Protein AF-A0A1I2G8L4-F1 (afdb_monomer_lite)

Secondary structure (DSSP, 8-state):
----PPP-TTEEE-TTS-EEETTSS-BHHHHHHHHHHH---HHHHHHHSTT-HHHHHHHHHHHHHHHHHT-S-HHHHHHHHHHHHHHHHHTT-

Radius of gyration: 13.17 Å; chains: 1; bounding box: 31×29×39 Å

pLDDT: mean 71.07, std 12.03, range [40.78, 86.56]

Organism: NCBI:txid1003

Structure (mmCIF, N/CA/C/O backbone):
data_AF-A0A1I2G8L4-F1
#
_entry.id   AF-A0A1I2G8L4-F1
#
loop_
_atom_site.group_PDB
_atom_site.id
_atom_site.type_symbol
_atom_site.label_atom_id
_atom_site.label_alt_id
_atom_site.label_comp_id
_atom_site.label_asym_id
_atom_site.label_entity_id
_atom_site.label_seq_id
_atom_site.pdbx_PDB_ins_code
_atom_site.Cartn_x
_atom_site.Cartn_y
_atom_site.Cartn_z
_atom_site.occupancy
_atom_site.B_iso_or_equiv
_atom_site.auth_seq_id
_atom_site.auth_comp_id
_atom_site.auth_asym_id
_atom_site.auth_atom_id
_atom_site.pdbx_PDB_model_num
ATOM 1 N N . MET A 1 1 ? 15.298 -13.227 22.901 1.00 41.06 1 MET A N 1
ATOM 2 C CA . MET A 1 1 ? 14.930 -12.771 21.545 1.00 41.06 1 MET A CA 1
ATOM 3 C C . MET A 1 1 ? 14.007 -11.581 21.730 1.00 41.06 1 MET A C 1
ATOM 5 O O . MET A 1 1 ? 13.134 -11.676 22.582 1.00 41.06 1 MET A O 1
ATOM 9 N N . VAL A 1 2 ? 14.263 -10.455 21.061 1.00 51.97 2 VAL A N 1
ATOM 10 C CA . VAL A 1 2 ? 13.420 -9.250 21.154 1.00 51.97 2 VAL A CA 1
ATOM 11 C C . VAL A 1 2 ? 12.516 -9.241 19.932 1.00 51.97 2 VAL A C 1
ATOM 13 O O . VAL A 1 2 ? 13.010 -9.208 18.809 1.00 51.97 2 VAL A O 1
ATOM 16 N N . GLU A 1 3 ? 11.213 -9.322 20.159 1.00 49.88 3 GLU A N 1
ATOM 17 C CA . GLU A 1 3 ? 10.207 -9.193 19.113 1.00 49.88 3 GLU A CA 1
ATOM 18 C C . GLU A 1 3 ? 9.902 -7.703 18.922 1.00 49.88 3 GLU A C 1
ATOM 20 O O . GLU A 1 3 ? 9.525 -7.010 19.867 1.00 49.88 3 GLU A O 1
ATOM 25 N N . VAL A 1 4 ? 10.139 -7.183 17.716 1.00 53.31 4 VAL A N 1
ATOM 26 C CA . VAL A 1 4 ? 9.835 -5.791 17.362 1.00 53.31 4 VAL A CA 1
ATOM 27 C C . VAL A 1 4 ? 8.578 -5.794 16.505 1.00 53.31 4 VAL A C 1
ATOM 29 O O . VAL A 1 4 ? 8.596 -6.268 15.371 1.00 53.31 4 VAL A O 1
ATOM 32 N N . ALA A 1 5 ? 7.485 -5.263 17.049 1.00 57.62 5 ALA A N 1
ATOM 33 C CA . ALA A 1 5 ? 6.230 -5.129 16.324 1.00 57.62 5 ALA A CA 1
ATOM 34 C C . ALA A 1 5 ? 6.347 -4.054 15.232 1.00 57.62 5 ALA A C 1
ATOM 36 O O . ALA A 1 5 ? 6.519 -2.867 15.528 1.00 57.62 5 ALA A O 1
ATOM 37 N N . ILE A 1 6 ? 6.211 -4.462 13.969 1.00 61.31 6 ILE A N 1
ATOM 38 C CA . ILE A 1 6 ? 6.143 -3.537 12.834 1.00 61.31 6 ILE A CA 1
ATOM 39 C C . ILE A 1 6 ? 4.760 -2.884 12.833 1.00 61.31 6 ILE A C 1
ATOM 41 O O . ILE A 1 6 ? 3.737 -3.563 12.754 1.00 61.31 6 ILE A O 1
ATOM 45 N N . HIS A 1 7 ? 4.732 -1.558 12.938 1.00 66.62 7 HIS A N 1
ATOM 46 C CA . HIS A 1 7 ? 3.510 -0.768 12.838 1.00 66.62 7 HIS A CA 1
ATOM 47 C C . HIS A 1 7 ? 3.415 -0.153 11.442 1.00 66.62 7 HIS A C 1
ATOM 49 O O . HIS A 1 7 ? 4.395 0.406 10.961 1.00 66.62 7 HIS A O 1
ATOM 55 N N . TYR A 1 8 ? 2.225 -0.200 10.840 1.00 71.62 8 TYR A N 1
ATOM 56 C CA . TYR A 1 8 ? 1.931 0.401 9.533 1.00 71.62 8 TYR A CA 1
ATOM 57 C C . TYR A 1 8 ? 1.040 1.639 9.716 1.00 71.62 8 TYR A C 1
ATOM 59 O O . TYR A 1 8 ? -0.187 1.542 9.624 1.00 71.62 8 TYR A O 1
ATOM 67 N N . PRO A 1 9 ? 1.605 2.812 10.050 1.00 73.19 9 PRO A N 1
ATOM 68 C CA . PRO A 1 9 ? 0.826 3.983 10.461 1.00 73.19 9 PRO A CA 1
ATOM 69 C C . PRO A 1 9 ? 0.005 4.608 9.326 1.00 73.19 9 PRO A C 1
ATOM 71 O O . PRO A 1 9 ? -0.922 5.379 9.600 1.00 73.19 9 PRO A O 1
ATOM 74 N N . HIS A 1 10 ? 0.333 4.281 8.076 1.00 78.56 10 HIS A N 1
ATOM 75 C CA . HIS A 1 10 ? -0.295 4.817 6.870 1.00 78.56 10 HIS A CA 1
ATOM 76 C C . HIS A 1 10 ? -1.400 3.919 6.309 1.00 78.56 10 HIS A C 1
ATOM 78 O O . HIS A 1 10 ? -2.159 4.355 5.445 1.00 78.56 10 HIS A O 1
ATOM 84 N N . LEU A 1 11 ? -1.529 2.695 6.823 1.00 78.12 11 LEU A N 1
ATOM 85 C CA . LEU A 1 11 ? -2.566 1.749 6.437 1.00 78.12 11 LEU A CA 1
ATOM 86 C C . LEU A 1 11 ? -3.709 1.789 7.449 1.00 78.12 11 LEU A C 1
ATOM 88 O O . LEU A 1 11 ? -3.498 1.958 8.650 1.00 78.12 11 LEU A O 1
ATOM 92 N N . SER A 1 12 ? -4.935 1.641 6.966 1.00 77.88 12 SER A N 1
ATOM 93 C CA . SER A 1 12 ? -6.116 1.453 7.801 1.00 77.88 12 SER A CA 1
ATOM 94 C C . SER A 1 12 ? -7.061 0.463 7.138 1.00 77.88 12 SER A C 1
ATOM 96 O O . SER A 1 12 ? -6.982 0.221 5.934 1.00 77.88 12 SER A O 1
ATOM 98 N N . ILE A 1 13 ? -7.979 -0.095 7.916 1.00 80.31 13 ILE A N 1
ATOM 99 C CA . ILE A 1 13 ? -9.022 -0.982 7.414 1.00 80.31 13 ILE A CA 1
ATOM 100 C C . ILE A 1 13 ? -10.341 -0.222 7.442 1.00 80.31 13 ILE A C 1
ATOM 102 O O . ILE A 1 13 ? -10.721 0.344 8.467 1.00 80.31 13 ILE A O 1
ATOM 106 N N . ASN A 1 14 ? -11.015 -0.158 6.295 1.00 78.69 14 ASN A N 1
ATOM 107 C CA . ASN A 1 14 ? -12.327 0.473 6.206 1.00 78.69 14 ASN A CA 1
ATOM 108 C C . ASN A 1 14 ? -13.440 -0.468 6.713 1.00 78.69 14 ASN A C 1
ATOM 110 O O . ASN A 1 14 ? -13.203 -1.633 7.030 1.00 78.69 14 ASN A O 1
ATOM 114 N N . ALA A 1 15 ? -14.679 0.030 6.757 1.00 80.44 15 ALA A N 1
ATOM 115 C CA . ALA A 1 15 ? -15.843 -0.742 7.209 1.00 80.44 15 ALA A CA 1
ATOM 116 C C . ALA A 1 15 ? -16.158 -1.981 6.342 1.00 80.44 15 ALA A C 1
ATOM 118 O O . ALA A 1 15 ? -16.892 -2.860 6.778 1.00 80.44 15 ALA A O 1
ATOM 119 N N . GLU A 1 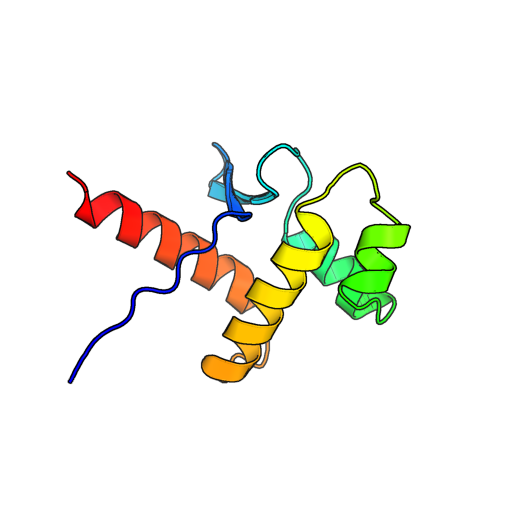16 ? -15.597 -2.064 5.133 1.00 81.00 16 GLU A N 1
ATOM 120 C CA . GLU A 1 16 ? -15.727 -3.209 4.223 1.00 81.00 16 GLU A CA 1
ATOM 121 C C . GLU A 1 16 ? -14.549 -4.192 4.336 1.00 81.00 16 GLU A C 1
ATOM 123 O O . GLU A 1 16 ? -14.337 -5.005 3.438 1.00 81.00 16 GLU A O 1
ATOM 128 N N . GLU A 1 17 ? -13.742 -4.079 5.393 1.00 79.62 17 GLU A N 1
ATOM 129 C CA . GLU A 1 17 ? -12.544 -4.893 5.629 1.00 79.62 17 GLU A CA 1
ATOM 130 C C . GLU A 1 17 ? -11.459 -4.765 4.542 1.00 79.62 17 GLU A C 1
ATOM 132 O O . GLU A 1 17 ? -10.620 -5.650 4.364 1.00 79.62 17 GLU A O 1
ATOM 137 N N . LYS A 1 18 ? -11.433 -3.645 3.813 1.00 77.75 18 LYS A N 1
ATOM 138 C CA . LYS A 1 18 ? -10.416 -3.371 2.790 1.00 77.75 18 LYS A CA 1
ATOM 139 C C . LYS A 1 18 ? -9.318 -2.477 3.346 1.00 77.75 18 LYS A C 1
ATOM 141 O O . LYS A 1 18 ? -9.596 -1.482 4.016 1.00 77.75 18 LYS A O 1
ATOM 146 N N . ALA A 1 19 ? -8.076 -2.808 2.999 1.00 79.81 19 ALA A N 1
ATOM 147 C CA . ALA A 1 19 ? -6.924 -1.966 3.279 1.00 79.81 19 ALA A CA 1
ATOM 148 C C . ALA A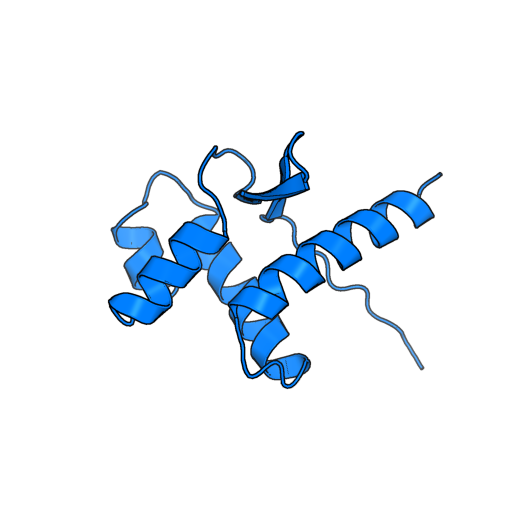 1 19 ? -6.995 -0.684 2.440 1.00 79.81 19 ALA A C 1
ATOM 150 O O . ALA A 1 19 ? -6.996 -0.716 1.203 1.00 79.81 19 ALA A O 1
ATOM 151 N N . ILE A 1 20 ? -7.062 0.442 3.136 1.00 83.00 20 ILE A N 1
ATOM 152 C CA . ILE A 1 20 ? -7.089 1.791 2.587 1.00 83.00 20 ILE A CA 1
ATOM 153 C C . ILE A 1 20 ? -5.904 2.586 3.117 1.00 83.00 20 ILE A C 1
ATOM 155 O O . ILE A 1 20 ? -5.333 2.282 4.167 1.00 83.00 20 ILE A O 1
ATOM 159 N N . ILE A 1 21 ? -5.559 3.641 2.396 1.00 82.62 21 ILE A N 1
ATOM 160 C CA . ILE A 1 21 ? -4.571 4.603 2.863 1.00 82.62 21 ILE A CA 1
ATOM 161 C C . ILE A 1 21 ? -5.223 5.514 3.897 1.00 82.62 21 ILE A C 1
ATOM 163 O O . ILE A 1 21 ? -6.292 6.081 3.673 1.00 82.62 21 ILE A O 1
ATOM 167 N N . LYS A 1 22 ? -4.569 5.692 5.040 1.00 79.50 22 LYS A N 1
ATOM 168 C CA . LYS A 1 22 ? -5.034 6.576 6.104 1.00 79.50 22 LYS A CA 1
ATOM 169 C C . LYS A 1 22 ? -5.179 8.007 5.580 1.00 79.50 22 LYS A C 1
ATOM 171 O O . LYS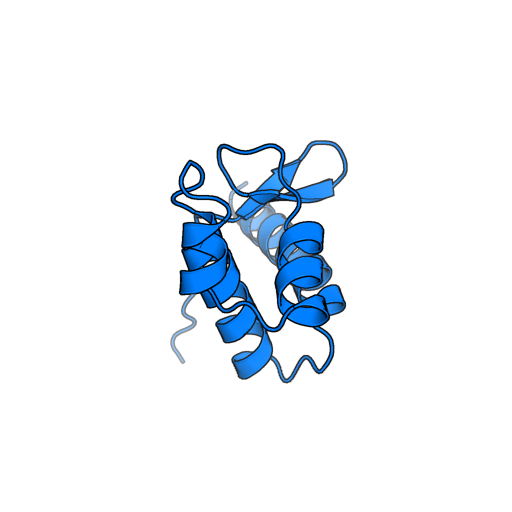 A 1 22 ? -4.247 8.561 5.001 1.00 79.50 22 LYS A O 1
ATOM 176 N N . GLY A 1 23 ? -6.351 8.598 5.819 1.00 74.88 23 GLY A N 1
ATOM 177 C CA . GLY A 1 23 ? -6.695 9.938 5.332 1.00 74.88 23 GLY A CA 1
ATOM 178 C C . GLY A 1 23 ? -7.192 9.977 3.883 1.00 74.88 23 GLY A C 1
ATOM 179 O O . GLY A 1 23 ? -7.471 11.059 3.380 1.00 74.88 23 GLY A O 1
ATOM 180 N N . ALA A 1 24 ? -7.345 8.823 3.227 1.00 76.94 24 ALA A N 1
ATOM 181 C CA . ALA A 1 24 ? -7.855 8.710 1.867 1.00 76.94 24 ALA A CA 1
ATOM 182 C C . ALA A 1 24 ? -8.909 7.603 1.758 1.00 76.94 24 ALA A C 1
ATOM 184 O O . ALA A 1 24 ? -8.947 6.676 2.560 1.00 76.94 24 ALA A O 1
ATOM 185 N N . ASN A 1 25 ? -9.728 7.658 0.706 1.00 78.75 25 ASN A N 1
ATOM 186 C CA . ASN A 1 25 ? -10.579 6.529 0.313 1.00 78.75 25 ASN A CA 1
ATOM 187 C C . ASN A 1 25 ? -9.922 5.651 -0.773 1.00 78.75 25 ASN A C 1
ATOM 189 O O . ASN A 1 25 ? -10.585 4.831 -1.401 1.00 78.75 25 ASN A O 1
ATOM 193 N N . LEU A 1 26 ? -8.624 5.857 -1.028 1.00 83.06 26 LEU A N 1
ATOM 194 C CA . LEU A 1 26 ? -7.857 5.096 -2.011 1.00 83.06 26 LEU A CA 1
ATOM 195 C C . LEU A 1 26 ? -7.491 3.729 -1.430 1.00 83.06 26 LEU A C 1
ATOM 197 O O . LEU A 1 26 ? -6.962 3.644 -0.313 1.00 83.06 26 LEU A O 1
ATOM 201 N N . LYS A 1 27 ? -7.755 2.657 -2.183 1.00 83.06 27 LYS A N 1
ATOM 202 C CA . LYS A 1 27 ? -7.413 1.304 -1.745 1.00 83.06 27 LYS A CA 1
ATOM 203 C C . LYS A 1 27 ? -5.940 1.034 -1.977 1.00 83.06 27 LYS A C 1
ATOM 205 O O . LYS A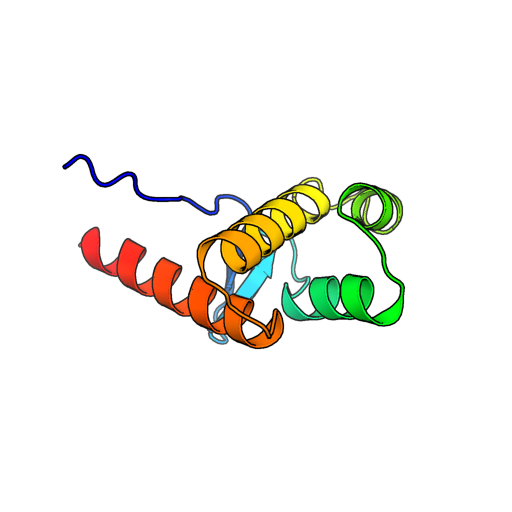 1 27 ? -5.370 1.365 -3.014 1.00 83.06 27 LYS A O 1
ATOM 210 N N . VAL A 1 28 ? -5.347 0.299 -1.049 1.00 81.75 28 VAL A N 1
ATOM 211 C CA . VAL A 1 28 ? -3.964 -0.169 -1.171 1.00 81.75 28 VAL A CA 1
ATOM 212 C C . VAL A 1 28 ? -3.785 -1.056 -2.406 1.00 81.75 28 VAL A C 1
ATOM 214 O O . VAL A 1 28 ? -2.781 -0.964 -3.104 1.00 81.75 28 VAL A O 1
ATOM 217 N N . SER A 1 29 ? -4.793 -1.868 -2.730 1.00 80.06 29 SER A N 1
ATOM 218 C CA . SER A 1 29 ? -4.789 -2.705 -3.934 1.00 80.06 29 SER A CA 1
ATOM 219 C C . SER A 1 29 ? -4.700 -1.896 -5.231 1.00 80.06 29 SER A C 1
ATOM 221 O O . SER A 1 29 ? -4.133 -2.374 -6.209 1.00 80.06 29 SER A O 1
ATOM 223 N N . GLU A 1 30 ? -5.256 -0.682 -5.260 1.00 81.62 30 GLU A N 1
ATOM 224 C CA . GLU A 1 30 ? -5.193 0.190 -6.438 1.00 81.62 30 GLU A CA 1
ATOM 225 C C . GLU A 1 30 ? -3.774 0.734 -6.616 1.00 81.62 30 GLU A C 1
ATOM 227 O O . GLU A 1 30 ? -3.239 0.658 -7.718 1.00 81.62 30 GLU A O 1
ATOM 232 N N . LEU A 1 31 ? -3.109 1.157 -5.533 1.00 80.56 31 LEU A N 1
ATOM 233 C CA . LEU A 1 31 ? -1.689 1.525 -5.579 1.00 80.56 31 LEU A CA 1
ATOM 234 C C . LEU A 1 31 ? -0.794 0.386 -6.055 1.00 80.56 31 LEU A C 1
ATOM 236 O O . LEU A 1 31 ? 0.082 0.602 -6.884 1.00 80.56 31 LEU A O 1
ATOM 240 N N . ILE A 1 32 ? -1.025 -0.826 -5.553 1.00 81.25 32 ILE A N 1
ATOM 241 C CA . ILE A 1 32 ? -0.264 -1.997 -5.993 1.00 81.25 32 ILE A CA 1
ATOM 242 C C . ILE A 1 32 ? -0.523 -2.281 -7.466 1.00 81.25 32 ILE A C 1
ATOM 244 O O . ILE A 1 32 ? 0.405 -2.624 -8.188 1.00 81.25 32 ILE A O 1
ATOM 248 N N . THR A 1 33 ? -1.754 -2.092 -7.937 1.00 82.94 33 THR A N 1
ATOM 249 C CA . THR A 1 33 ? -2.055 -2.215 -9.365 1.00 82.94 33 THR A CA 1
ATOM 250 C C . THR A 1 33 ? -1.256 -1.197 -10.173 1.00 82.94 33 THR A C 1
ATOM 252 O O . THR A 1 33 ? -0.658 -1.576 -11.172 1.00 82.94 33 THR A O 1
ATOM 255 N N . PHE A 1 34 ? -1.175 0.064 -9.734 1.00 83.62 34 PHE A N 1
ATOM 256 C CA . PHE A 1 34 ? -0.357 1.076 -10.409 1.00 83.62 34 PHE A CA 1
ATOM 257 C C . PHE A 1 34 ? 1.136 0.720 -10.399 1.00 83.62 34 PHE A C 1
ATOM 259 O O . PHE A 1 34 ? 1.795 0.801 -11.435 1.00 83.62 34 PHE A O 1
ATOM 266 N N . HIS A 1 35 ? 1.651 0.258 -9.260 1.00 82.94 35 HIS A N 1
ATOM 267 C CA . HIS A 1 35 ? 3.024 -0.221 -9.126 1.00 82.94 35 HIS A CA 1
ATOM 268 C C . HIS A 1 35 ? 3.322 -1.387 -10.080 1.00 82.94 35 HIS A C 1
ATOM 270 O O . HIS A 1 35 ? 4.309 -1.357 -10.804 1.00 82.94 35 HIS A O 1
ATOM 276 N N . LEU A 1 36 ? 2.444 -2.392 -10.138 1.00 81.00 36 LEU A N 1
ATOM 277 C CA . LEU A 1 36 ? 2.623 -3.578 -10.978 1.00 81.00 36 LEU A CA 1
ATOM 278 C C . LEU A 1 36 ? 2.420 -3.293 -12.471 1.00 81.00 36 LEU A C 1
ATOM 280 O O . LEU A 1 36 ? 3.152 -3.826 -13.300 1.00 81.00 36 LEU A O 1
ATOM 284 N N . ALA A 1 37 ? 1.423 -2.482 -12.825 1.00 83.81 37 ALA A N 1
ATOM 285 C CA . ALA A 1 37 ? 1.068 -2.208 -14.214 1.00 83.81 37 ALA A CA 1
ATOM 286 C C . ALA A 1 37 ? 2.029 -1.219 -14.882 1.00 83.81 37 ALA A C 1
ATOM 288 O O . ALA A 1 37 ? 2.318 -1.358 -16.069 1.00 83.81 37 ALA A O 1
ATOM 289 N N . TYR A 1 38 ? 2.517 -0.228 -14.130 1.00 84.62 38 TYR A N 1
ATOM 290 C CA . TYR A 1 38 ? 3.344 0.857 -14.665 1.00 84.62 38 TYR A CA 1
ATOM 291 C C . TYR A 1 38 ? 4.786 0.852 -14.145 1.00 84.62 38 TYR A C 1
ATOM 293 O O . TYR A 1 38 ? 5.594 1.655 -14.604 1.00 84.62 38 TYR A O 1
ATOM 301 N N . GLY A 1 39 ? 5.129 -0.031 -13.203 1.00 82.38 39 GLY A N 1
ATOM 302 C CA . GLY A 1 39 ? 6.456 -0.068 -12.583 1.00 82.38 39 GLY A CA 1
ATOM 303 C C . GLY A 1 39 ? 6.736 1.122 -11.662 1.00 82.38 39 GLY A C 1
ATOM 304 O O . GLY A 1 39 ? 7.896 1.404 -11.371 1.00 82.38 39 GLY A O 1
ATOM 305 N N . TRP A 1 40 ? 5.706 1.860 -11.237 1.00 86.06 40 TRP A N 1
ATOM 306 C CA . TRP A 1 40 ? 5.883 3.069 -10.435 1.00 86.06 40 TRP A CA 1
ATOM 307 C C . TRP A 1 40 ? 6.322 2.734 -9.015 1.00 86.06 40 TRP A C 1
ATOM 309 O O . TRP A 1 40 ? 5.593 2.082 -8.267 1.00 86.06 40 TRP A O 1
ATOM 319 N N . GLY A 1 41 ? 7.501 3.216 -8.630 1.00 81.81 41 GLY A N 1
ATOM 320 C CA . GLY A 1 41 ? 7.977 3.146 -7.256 1.00 81.81 41 GLY A CA 1
ATOM 321 C C . GLY A 1 41 ? 7.232 4.110 -6.330 1.00 81.81 41 GLY A C 1
ATOM 322 O O . GLY A 1 41 ? 6.331 4.848 -6.731 1.00 81.81 41 GLY A O 1
ATOM 323 N N . ALA A 1 42 ? 7.639 4.127 -5.063 1.00 81.56 42 ALA A N 1
ATOM 324 C CA . ALA A 1 42 ? 7.069 5.018 -4.053 1.00 81.56 42 ALA A CA 1
ATOM 325 C C . ALA A 1 42 ? 7.161 6.512 -4.421 1.00 81.56 42 ALA A C 1
ATOM 327 O O . ALA A 1 42 ? 6.255 7.279 -4.096 1.00 81.56 42 ALA A O 1
ATOM 328 N N . GLU A 1 43 ? 8.245 6.925 -5.081 1.00 82.44 43 GLU A N 1
ATOM 329 C CA . GLU A 1 43 ? 8.473 8.316 -5.485 1.00 82.44 43 GLU A CA 1
ATOM 330 C C . GLU A 1 43 ? 7.565 8.708 -6.656 1.00 82.44 43 GLU A C 1
ATOM 332 O O . GLU A 1 43 ? 6.821 9.681 -6.543 1.00 82.44 43 GLU A O 1
ATOM 337 N N . GLU A 1 44 ? 7.515 7.907 -7.724 1.00 85.88 44 GLU A N 1
ATOM 338 C CA . GLU A 1 44 ? 6.574 8.107 -8.832 1.00 85.88 44 GLU A CA 1
ATOM 339 C C . GLU A 1 44 ? 5.113 8.110 -8.369 1.00 85.88 44 GLU A C 1
ATOM 341 O O . GLU A 1 44 ? 4.335 8.973 -8.774 1.00 85.88 44 GLU A O 1
ATOM 346 N N . LEU A 1 45 ? 4.720 7.189 -7.486 1.00 83.31 45 LEU A N 1
ATOM 347 C CA . LEU A 1 45 ? 3.354 7.167 -6.963 1.00 83.31 45 LEU A CA 1
ATOM 348 C C . LEU A 1 45 ? 3.029 8.429 -6.163 1.00 83.31 45 LEU A C 1
ATOM 350 O O . LEU A 1 45 ? 1.917 8.943 -6.264 1.00 83.31 45 LEU A O 1
ATOM 354 N N . PHE A 1 46 ? 3.989 8.977 -5.418 1.00 83.56 46 PHE A N 1
ATOM 355 C CA . PHE A 1 46 ? 3.804 10.259 -4.747 1.00 83.56 46 PHE A CA 1
ATOM 356 C C . PHE A 1 46 ? 3.647 11.419 -5.745 1.00 83.56 46 PHE A C 1
ATOM 358 O O . PHE A 1 46 ? 2.817 12.298 -5.523 1.00 83.56 46 PHE A O 1
ATOM 365 N N . LEU A 1 47 ? 4.361 11.402 -6.876 1.00 86.56 47 LEU A N 1
ATOM 366 C CA . LEU A 1 47 ? 4.193 12.404 -7.939 1.00 86.56 47 LEU A CA 1
ATOM 367 C C . LEU A 1 47 ? 2.805 12.340 -8.594 1.00 86.56 47 LEU A C 1
ATOM 369 O O . LEU A 1 47 ? 2.235 13.381 -8.923 1.00 86.56 47 LEU A O 1
ATOM 373 N N . HIS A 1 48 ? 2.244 11.139 -8.757 1.00 84.94 48 HIS A N 1
ATOM 374 C CA . HIS A 1 48 ? 0.899 10.943 -9.307 1.00 84.94 48 HIS A CA 1
ATOM 375 C C . HIS A 1 48 ? -0.221 11.217 -8.290 1.00 84.94 48 HIS A C 1
ATOM 377 O O . HIS A 1 48 ? -1.307 11.654 -8.674 1.00 84.94 48 HIS A O 1
ATOM 383 N N . PHE A 1 49 ? 0.046 11.013 -6.998 1.00 83.88 49 PHE A N 1
ATOM 384 C CA . PHE A 1 49 ? -0.906 11.211 -5.903 1.00 83.88 49 PHE A CA 1
ATOM 385 C C . PHE A 1 49 ? -0.353 12.160 -4.816 1.00 83.88 49 PHE A C 1
ATOM 387 O O . PHE A 1 49 ? -0.283 11.781 -3.644 1.00 83.88 49 PHE A O 1
ATOM 394 N N . PRO A 1 50 ? -0.001 13.418 -5.152 1.00 77.81 50 PRO A N 1
ATOM 395 C CA . PRO A 1 50 ? 0.744 14.314 -4.254 1.00 77.81 50 PRO A CA 1
ATOM 396 C C . PRO A 1 50 ? -0.061 14.765 -3.031 1.00 77.81 50 PRO A C 1
ATOM 398 O O . PRO A 1 50 ? 0.498 15.134 -2.000 1.00 77.81 50 PRO A O 1
ATOM 401 N N . TYR A 1 51 ? -1.391 14.716 -3.126 1.00 76.38 51 TYR A N 1
ATOM 402 C CA . TYR A 1 51 ? -2.310 15.016 -2.026 1.00 76.38 51 TYR A CA 1
ATOM 403 C C . TYR A 1 51 ? -2.362 13.902 -0.971 1.00 76.38 51 TYR A C 1
ATOM 405 O O . TYR A 1 51 ? -2.982 14.072 0.077 1.00 76.38 51 TYR A O 1
ATOM 413 N N . LEU A 1 52 ? -1.716 12.767 -1.234 1.00 71.38 52 LEU A N 1
ATOM 414 C CA . LEU A 1 52 ? -1.638 11.639 -0.326 1.00 71.38 52 LEU A CA 1
ATOM 415 C C . LEU A 1 52 ? -0.198 11.474 0.149 1.00 71.38 52 LEU A C 1
ATOM 417 O O . LEU A 1 52 ? 0.558 10.649 -0.360 1.00 71.38 52 LEU A O 1
ATOM 421 N N . SER A 1 53 ? 0.166 12.236 1.180 1.00 69.50 53 SER A N 1
ATOM 422 C CA . SER A 1 53 ? 1.483 12.168 1.832 1.00 69.50 53 SER A CA 1
ATOM 423 C C . SER A 1 53 ? 1.872 10.745 2.250 1.00 69.50 53 SER A C 1
ATOM 425 O O . SER A 1 53 ? 3.046 10.404 2.294 1.00 69.50 53 SER A O 1
ATOM 427 N N . SER A 1 54 ? 0.874 9.904 2.509 1.00 71.88 54 SER A N 1
ATOM 428 C CA . SER A 1 54 ? 1.002 8.507 2.904 1.00 71.88 54 SER A CA 1
ATOM 429 C C . SER A 1 54 ? 1.160 7.514 1.744 1.00 71.88 54 SER A C 1
ATOM 431 O O . SER A 1 54 ? 1.509 6.375 2.012 1.00 71.88 54 SER A O 1
ATOM 433 N N . VAL A 1 55 ? 0.932 7.875 0.472 1.00 75.56 55 VAL A N 1
ATOM 434 C CA . VAL A 1 55 ? 0.977 6.913 -0.658 1.00 75.56 55 VAL A CA 1
ATOM 435 C C . VAL A 1 55 ? 2.363 6.311 -0.862 1.00 75.56 55 VAL A C 1
ATOM 437 O O . VAL A 1 55 ? 2.494 5.089 -0.941 1.00 75.56 55 VAL A O 1
ATOM 440 N N . GLY A 1 56 ? 3.391 7.158 -0.946 1.00 73.56 56 GLY A N 1
ATOM 441 C CA . GLY A 1 56 ? 4.758 6.689 -1.160 1.00 73.56 56 GLY A CA 1
ATOM 442 C C . GLY A 1 56 ? 5.248 5.844 0.016 1.00 73.56 56 GLY A C 1
ATOM 443 O O . GLY A 1 56 ? 5.836 4.783 -0.180 1.00 73.56 56 GLY A O 1
ATOM 444 N N . GLU A 1 57 ? 4.947 6.268 1.244 1.00 74.56 57 GLU A N 1
ATOM 445 C CA . GLU A 1 57 ? 5.326 5.531 2.454 1.00 74.56 57 GLU A CA 1
ATOM 446 C C . GLU A 1 57 ? 4.568 4.202 2.583 1.00 74.56 57 GLU A C 1
ATOM 448 O O . GLU A 1 57 ? 5.189 3.185 2.873 1.00 74.56 57 GLU A O 1
ATOM 453 N N . CYS A 1 58 ? 3.277 4.155 2.226 1.00 75.88 58 CYS A N 1
ATOM 454 C CA . CYS A 1 58 ? 2.507 2.908 2.152 1.00 75.88 58 CYS A CA 1
ATOM 455 C C . CYS A 1 58 ? 3.163 1.869 1.238 1.00 75.88 58 CYS A C 1
ATOM 457 O O . CYS A 1 58 ? 3.183 0.686 1.564 1.00 75.88 58 CYS A O 1
ATOM 459 N N . ILE A 1 59 ? 3.671 2.280 0.075 1.00 77.06 59 ILE A N 1
ATOM 460 C CA . ILE A 1 59 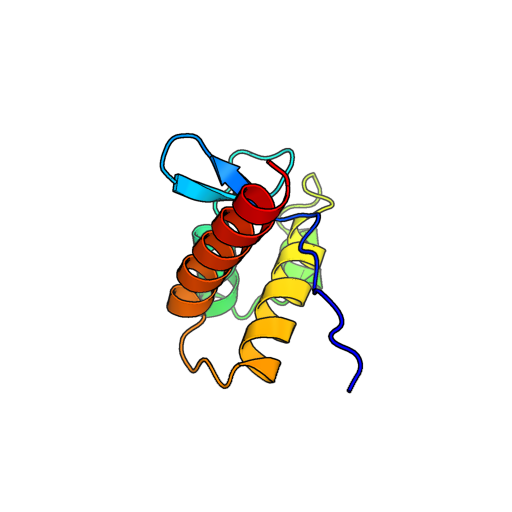? 4.292 1.339 -0.865 1.00 77.06 59 ILE A CA 1
ATOM 461 C C . ILE A 1 59 ? 5.642 0.860 -0.352 1.00 77.06 59 ILE A C 1
ATOM 463 O O . ILE A 1 59 ? 5.921 -0.332 -0.446 1.00 77.06 59 ILE A O 1
ATOM 467 N N . LYS A 1 60 ? 6.425 1.732 0.291 1.00 78.19 60 LYS A N 1
ATOM 468 C CA . LYS A 1 60 ? 7.654 1.319 0.986 1.00 78.19 60 LYS A CA 1
ATOM 469 C C . LYS A 1 60 ? 7.362 0.286 2.075 1.00 78.19 60 LYS A C 1
ATOM 471 O O . LYS A 1 60 ? 8.071 -0.715 2.156 1.00 78.19 60 LYS A O 1
ATOM 476 N N . ASP A 1 61 ? 6.302 0.491 2.856 1.00 73.94 61 ASP A N 1
ATOM 477 C CA . ASP A 1 61 ? 5.859 -0.450 3.889 1.00 73.94 61 ASP A CA 1
ATOM 478 C C . ASP A 1 61 ? 5.489 -1.815 3.286 1.00 73.94 61 ASP A C 1
ATOM 480 O O . ASP A 1 61 ? 5.908 -2.861 3.780 1.00 73.94 61 ASP A O 1
ATOM 484 N N . ILE A 1 62 ? 4.743 -1.824 2.179 1.00 72.94 62 ILE A N 1
ATOM 485 C CA . ILE A 1 62 ? 4.319 -3.058 1.502 1.00 72.94 62 ILE A CA 1
ATOM 486 C C . ILE A 1 62 ? 5.512 -3.782 0.864 1.00 72.94 62 ILE A C 1
ATOM 488 O O . ILE A 1 62 ? 5.620 -5.003 0.981 1.00 72.94 62 ILE A O 1
ATOM 492 N N . GLU A 1 63 ? 6.420 -3.053 0.215 1.00 75.06 63 GLU A N 1
ATOM 493 C CA . GLU A 1 63 ? 7.647 -3.606 -0.363 1.00 75.06 63 GLU A CA 1
ATOM 494 C C . GLU A 1 63 ? 8.562 -4.201 0.712 1.00 75.06 63 GLU A C 1
ATOM 496 O O . GLU A 1 63 ? 9.137 -5.273 0.510 1.00 75.06 63 GLU A O 1
ATOM 501 N N . LEU A 1 64 ? 8.687 -3.537 1.865 1.00 72.44 64 LEU A N 1
ATOM 502 C CA . LEU A 1 64 ? 9.453 -4.043 3.001 1.00 72.44 64 LEU A CA 1
ATOM 503 C C . LEU A 1 64 ? 8.881 -5.380 3.480 1.00 72.44 64 LEU A C 1
ATOM 505 O O . LEU A 1 64 ? 9.627 -6.334 3.690 1.00 72.44 64 LEU A O 1
ATOM 509 N N . VAL A 1 65 ? 7.559 -5.485 3.588 1.00 66.00 65 VAL A N 1
ATOM 510 C CA . VAL A 1 65 ? 6.884 -6.709 4.039 1.00 66.00 65 VAL A CA 1
ATOM 511 C C . VAL A 1 65 ? 6.979 -7.818 3.005 1.00 66.00 65 VAL A C 1
ATOM 513 O O . VAL A 1 65 ? 7.210 -8.967 3.371 1.00 66.00 65 VAL A O 1
ATOM 516 N N . ALA A 1 66 ? 6.870 -7.492 1.717 1.00 66.25 66 ALA A N 1
AT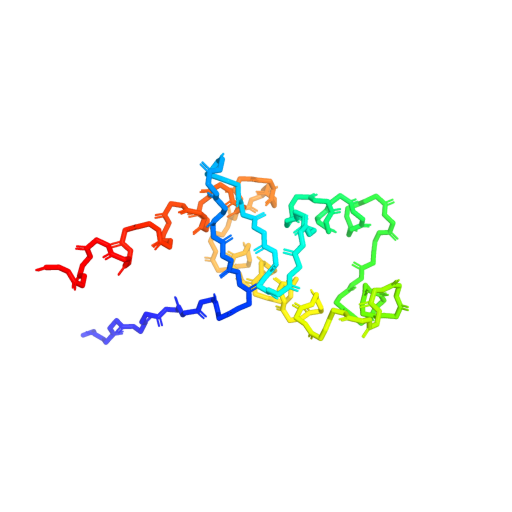OM 517 C CA . ALA A 1 66 ? 7.086 -8.458 0.645 1.00 66.25 66 ALA A CA 1
ATOM 518 C C . ALA A 1 66 ? 8.519 -9.022 0.674 1.00 66.25 66 ALA A C 1
ATOM 520 O O . ALA A 1 66 ? 8.701 -10.236 0.560 1.00 66.25 66 ALA A O 1
ATOM 521 N N . LYS A 1 67 ? 9.524 -8.162 0.908 1.00 65.56 67 LYS A N 1
ATOM 522 C CA . LYS A 1 67 ? 10.939 -8.554 1.045 1.00 65.56 67 LYS A CA 1
ATOM 523 C C . LYS A 1 67 ? 11.205 -9.400 2.291 1.00 65.56 67 LYS A C 1
ATOM 525 O O . LYS A 1 67 ? 11.959 -10.363 2.208 1.00 65.56 67 LYS A O 1
ATOM 530 N N . VAL A 1 68 ? 10.606 -9.056 3.432 1.00 64.25 68 VAL A N 1
ATOM 531 C CA . VAL A 1 68 ? 10.796 -9.784 4.702 1.00 64.25 68 VAL A CA 1
ATOM 532 C C . VAL A 1 68 ? 10.016 -11.105 4.720 1.00 64.25 68 VAL A C 1
ATOM 534 O O . VAL A 1 68 ? 10.477 -12.081 5.304 1.00 64.25 68 VAL A O 1
ATOM 537 N N . GLY A 1 69 ? 8.849 -11.155 4.074 1.00 55.69 69 GLY A N 1
ATOM 538 C CA . GLY A 1 69 ? 7.922 -12.285 4.135 1.00 55.69 69 GLY A CA 1
ATOM 539 C C . GLY A 1 69 ? 8.082 -13.356 3.053 1.00 55.69 69 GLY A C 1
ATOM 540 O O . GLY A 1 69 ? 7.355 -14.343 3.105 1.00 55.69 69 GLY A O 1
ATOM 541 N N . ASN A 1 70 ? 8.982 -13.190 2.075 1.00 49.97 70 ASN A N 1
ATOM 542 C CA . ASN A 1 70 ? 9.057 -14.057 0.886 1.00 49.97 70 ASN A CA 1
ATOM 543 C C . ASN A 1 70 ? 7.677 -14.231 0.208 1.00 49.97 70 ASN A C 1
ATOM 545 O O . ASN A 1 70 ? 7.249 -15.330 -0.142 1.00 49.97 70 ASN A O 1
ATOM 549 N N . LEU A 1 71 ? 6.930 -13.129 0.107 1.00 52.75 71 LEU A N 1
ATOM 550 C CA . LEU A 1 71 ? 5.573 -13.115 -0.425 1.00 52.75 71 LEU A CA 1
ATOM 551 C C . LEU A 1 71 ? 5.659 -12.768 -1.910 1.00 52.75 71 LEU A C 1
ATOM 553 O O . LEU A 1 71 ? 5.585 -11.602 -2.285 1.00 52.75 71 LEU A O 1
ATOM 557 N N . GLU A 1 72 ? 5.787 -13.787 -2.759 1.00 56.22 72 GLU A N 1
ATOM 558 C CA . GLU A 1 72 ? 5.837 -13.672 -4.230 1.00 56.22 72 GLU A CA 1
ATOM 559 C C . GLU A 1 72 ? 4.594 -12.996 -4.852 1.00 56.22 72 GLU A C 1
ATOM 561 O O . GLU A 1 72 ? 4.507 -12.824 -6.065 1.00 56.22 72 GLU A O 1
ATOM 566 N N . ASN A 1 73 ? 3.615 -12.586 -4.041 1.00 60.09 73 ASN A N 1
ATOM 567 C CA . ASN A 1 73 ? 2.416 -11.910 -4.500 1.00 60.09 73 ASN A CA 1
ATOM 568 C C . ASN A 1 73 ? 2.040 -10.738 -3.578 1.00 60.09 73 ASN A C 1
ATOM 570 O O . ASN A 1 73 ? 1.499 -10.928 -2.488 1.00 60.09 73 ASN A O 1
ATOM 574 N N . LEU A 1 74 ? 2.266 -9.514 -4.064 1.00 61.47 74 LEU A N 1
ATOM 575 C CA . LEU A 1 74 ? 1.900 -8.260 -3.395 1.00 61.47 74 LEU A CA 1
ATOM 576 C C . LEU A 1 74 ? 0.399 -8.173 -3.058 1.00 61.47 74 LEU A C 1
ATOM 578 O O . LEU A 1 74 ? 0.030 -7.564 -2.055 1.00 61.47 74 LEU A O 1
ATOM 582 N N . GLN A 1 75 ? -0.472 -8.833 -3.828 1.00 61.34 75 GLN A N 1
ATOM 583 C CA . GLN A 1 75 ? -1.904 -8.908 -3.528 1.00 61.34 75 GLN A CA 1
ATOM 584 C C . GLN A 1 75 ? -2.166 -9.700 -2.236 1.00 61.34 75 GLN A C 1
ATOM 586 O O . GLN A 1 75 ? -2.979 -9.286 -1.407 1.00 61.34 75 GLN A O 1
ATOM 591 N N . ASN A 1 76 ? -1.431 -10.799 -2.029 1.00 63.59 76 ASN A N 1
ATOM 592 C CA . ASN A 1 76 ? -1.496 -11.583 -0.794 1.00 63.59 76 ASN A CA 1
ATOM 593 C C . ASN A 1 76 ? -0.926 -10.792 0.388 1.00 63.59 76 ASN A C 1
ATOM 595 O O . ASN A 1 76 ? -1.454 -10.898 1.495 1.00 63.59 76 ASN A O 1
ATOM 599 N N . THR A 1 77 ? 0.087 -9.951 0.149 1.00 65.75 77 THR A N 1
ATOM 600 C CA . THR A 1 77 ? 0.647 -9.043 1.158 1.00 65.75 77 THR A CA 1
ATOM 601 C C . THR A 1 77 ? -0.401 -8.066 1.686 1.00 65.75 77 THR A C 1
ATOM 603 O O . THR A 1 77 ? -0.483 -7.880 2.892 1.00 65.75 77 THR A O 1
ATOM 606 N N . VAL A 1 78 ? -1.279 -7.504 0.846 1.00 64.06 78 VAL A N 1
ATOM 607 C CA . VAL A 1 78 ? -2.365 -6.621 1.329 1.00 64.06 78 VAL A CA 1
ATOM 608 C C . VAL A 1 78 ? -3.335 -7.355 2.239 1.00 64.06 78 VAL A C 1
ATOM 610 O O . VAL A 1 78 ? -3.697 -6.852 3.302 1.00 64.06 78 VAL A O 1
ATOM 613 N N . THR A 1 79 ? -3.763 -8.550 1.832 1.00 66.50 79 THR A N 1
ATOM 614 C CA . THR A 1 79 ? -4.656 -9.373 2.651 1.00 66.50 79 THR A CA 1
ATOM 615 C C . THR A 1 79 ? -3.987 -9.764 3.968 1.00 66.50 79 THR A C 1
ATOM 617 O O . THR A 1 79 ? -4.629 -9.735 5.015 1.00 66.50 79 THR A O 1
ATOM 620 N N . PHE A 1 80 ? -2.694 -10.084 3.933 1.00 68.19 80 PHE A N 1
ATOM 621 C CA . PHE A 1 80 ? -1.895 -10.393 5.113 1.00 68.19 80 PHE A CA 1
ATOM 622 C C . PHE A 1 80 ? -1.757 -9.189 6.055 1.00 68.19 80 PHE A C 1
ATOM 624 O O . PHE A 1 80 ? -2.023 -9.318 7.246 1.00 68.19 80 PHE A O 1
ATOM 631 N N . LEU A 1 81 ? -1.445 -8.004 5.528 1.00 65.88 81 LEU A N 1
ATOM 632 C CA . LEU A 1 81 ? -1.355 -6.767 6.305 1.00 65.88 81 LEU A CA 1
ATOM 633 C C . LEU A 1 81 ? -2.684 -6.408 6.965 1.00 65.88 81 LEU A C 1
ATOM 635 O O . LEU A 1 81 ? -2.708 -6.050 8.141 1.00 65.88 81 LEU A O 1
ATOM 639 N N . GLY A 1 82 ? -3.797 -6.586 6.250 1.00 65.31 82 GLY A N 1
ATOM 640 C CA . GLY A 1 82 ? -5.122 -6.393 6.830 1.00 65.31 82 GLY A CA 1
ATOM 641 C C . GLY A 1 82 ? -5.417 -7.349 7.989 1.00 65.31 82 GLY A C 1
ATOM 642 O O . GLY A 1 82 ? -6.002 -6.932 8.988 1.00 65.31 82 GLY A O 1
ATOM 643 N N . ARG A 1 83 ? -4.960 -8.607 7.905 1.00 65.75 83 ARG A N 1
ATOM 644 C CA . ARG A 1 83 ? -5.070 -9.577 9.010 1.00 65.75 83 ARG A CA 1
ATOM 645 C C . ARG A 1 83 ? -4.199 -9.182 10.201 1.00 65.75 83 ARG A C 1
ATOM 647 O O . ARG A 1 83 ? -4.722 -9.096 11.308 1.00 65.75 83 ARG A O 1
ATOM 654 N N . LEU A 1 84 ? -2.926 -8.849 9.968 1.00 63.53 84 LEU A N 1
ATOM 655 C CA . LEU A 1 84 ? -2.008 -8.423 11.030 1.00 63.53 84 LEU A CA 1
ATOM 656 C C . LEU A 1 84 ? -2.523 -7.191 11.780 1.00 63.53 84 LEU A C 1
ATOM 658 O O . LEU A 1 84 ? -2.455 -7.128 13.004 1.00 63.53 84 LEU A O 1
ATOM 662 N N . GLN A 1 85 ? -3.082 -6.212 11.068 1.00 62.69 85 GLN A N 1
ATOM 663 C CA . GLN A 1 85 ? -3.594 -4.998 11.698 1.00 62.69 85 GLN A CA 1
ATOM 664 C C . GLN A 1 85 ? -4.857 -5.267 12.538 1.00 62.69 85 GLN A C 1
ATOM 666 O O . GLN A 1 85 ? -5.067 -4.620 13.567 1.00 62.69 85 GLN A O 1
ATOM 671 N N . LYS A 1 86 ? -5.676 -6.253 12.145 1.00 61.25 86 LYS A N 1
ATOM 672 C CA . LYS A 1 86 ? -6.840 -6.714 12.919 1.00 61.25 86 LYS A CA 1
ATOM 673 C C . LYS A 1 86 ? -6.406 -7.432 14.200 1.00 61.25 86 LYS A C 1
ATOM 675 O O . LYS A 1 86 ? -6.923 -7.124 15.269 1.00 61.25 86 LYS A O 1
ATOM 680 N N . GLU A 1 87 ? -5.419 -8.321 14.110 1.00 58.59 87 GLU A N 1
ATOM 681 C CA . GLU A 1 87 ? -4.860 -9.051 15.257 1.00 58.59 87 GLU A CA 1
ATOM 682 C C . GLU A 1 87 ? -4.144 -8.116 16.241 1.00 58.59 87 GLU A C 1
ATOM 684 O O . GLU A 1 87 ? -4.334 -8.220 17.453 1.00 58.59 87 GLU A O 1
ATOM 689 N N . SER A 1 88 ? -3.403 -7.130 15.729 1.00 53.16 88 SER A N 1
ATOM 690 C CA . SER A 1 88 ? -2.722 -6.137 16.561 1.00 53.16 88 SER A CA 1
ATOM 691 C C . SER A 1 88 ? -3.696 -5.198 17.290 1.00 53.16 88 SER A C 1
ATOM 693 O O . SER A 1 88 ? -3.373 -4.721 18.377 1.00 53.16 88 SER A O 1
ATOM 695 N N . ASN A 1 89 ? -4.891 -4.949 16.736 1.00 53.69 89 ASN A N 1
ATOM 696 C CA . ASN A 1 89 ? -5.974 -4.250 17.441 1.00 53.69 89 ASN A CA 1
ATOM 697 C C . ASN A 1 89 ? -6.688 -5.149 18.465 1.00 53.69 89 ASN A C 1
ATOM 699 O O . ASN A 1 89 ? -7.187 -4.642 19.466 1.00 53.69 89 ASN A O 1
ATOM 703 N N . PHE A 1 90 ? -6.715 -6.468 18.250 1.00 42.34 90 PHE A N 1
ATOM 704 C CA . PHE A 1 90 ? -7.328 -7.426 19.176 1.00 42.34 90 PHE A CA 1
ATOM 705 C C . PHE A 1 90 ? -6.512 -7.606 20.467 1.00 42.34 90 PHE A C 1
ATOM 707 O O . PHE A 1 90 ? -7.074 -7.879 21.518 1.00 42.34 90 PHE A O 1
ATOM 714 N N . GLN A 1 91 ? -5.196 -7.388 20.406 1.00 42.72 91 GLN A N 1
ATOM 715 C CA . GLN A 1 91 ? -4.278 -7.439 21.556 1.00 42.72 91 GLN A CA 1
ATOM 716 C C . GLN A 1 91 ? -4.341 -6.187 22.465 1.00 42.72 91 GLN A C 1
ATOM 718 O O . GLN A 1 91 ? -3.594 -6.098 23.436 1.00 42.72 91 GLN A O 1
ATOM 723 N N . ARG A 1 92 ? -5.184 -5.190 22.146 1.00 43.25 92 ARG A N 1
ATOM 724 C CA . ARG A 1 92 ? -5.348 -3.937 22.917 1.00 43.25 92 ARG A CA 1
ATOM 725 C C . ARG A 1 92 ? -6.686 -3.822 23.672 1.00 43.25 92 ARG A C 1
ATOM 727 O O . ARG A 1 92 ? -6.997 -2.731 24.151 1.00 43.25 92 ARG A O 1
ATOM 734 N N . LEU A 1 93 ? -7.450 -4.910 23.790 1.00 40.78 93 LEU A N 1
ATOM 735 C CA . LEU A 1 93 ? -8.664 -5.022 24.618 1.00 40.78 93 LEU A CA 1
ATOM 736 C C . LEU A 1 93 ? -8.420 -5.975 25.790 1.00 40.78 93 LEU A C 1
ATOM 738 O O . LEU A 1 93 ? -8.967 -5.690 26.877 1.00 40.78 93 LEU A O 1
#

Sequence (93 aa):
MVEVAIHYPHLSINAEEKAIIKGANLKVSELITFHLAYGWGAEELFLHFPYLSSVGECIKDIELVAKVGNLENLQNTVTFLGRLQKESNFQRL

Foldseek 3Di:
DDDDDDDLPQWDADPVLFIDGPPDPHGPVVLVCCCVVVVDALVNQCVVVVVRPSSSVNRVSLVVCCVVVVPPDSVVSRVVVSVSVVVVVVVVD